Protein AF-A0A955PGE6-F1 (afdb_monomer_lite)

Structure (mmCIF, N/CA/C/O backbone):
data_AF-A0A955PGE6-F1
#
_entry.id   AF-A0A955PGE6-F1
#
loop_
_atom_site.group_PDB
_atom_site.id
_atom_site.type_symbol
_atom_site.label_atom_id
_atom_site.label_alt_id
_atom_site.label_comp_id
_atom_site.label_asym_id
_atom_site.label_entity_id
_atom_site.label_seq_id
_atom_site.pdbx_PDB_ins_code
_atom_site.Cartn_x
_atom_site.Cartn_y
_atom_site.Cartn_z
_atom_site.occupancy
_atom_site.B_iso_or_equiv
_atom_site.auth_seq_id
_atom_site.auth_comp_id
_atom_site.auth_asym_id
_atom_site.auth_atom_id
_atom_site.pdbx_PDB_model_num
ATOM 1 N N . MET A 1 1 ? -20.788 -2.331 31.882 1.00 47.78 1 MET A N 1
ATOM 2 C CA . MET A 1 1 ? -20.435 -3.755 32.075 1.00 47.78 1 MET A CA 1
ATOM 3 C C . MET A 1 1 ? -19.770 -4.242 30.788 1.00 47.78 1 MET A C 1
ATOM 5 O O . MET A 1 1 ? -20.432 -4.803 29.929 1.00 47.78 1 MET A O 1
ATOM 9 N N . PHE A 1 2 ? -18.502 -3.875 30.571 1.00 52.41 2 PHE A N 1
ATOM 10 C CA . PHE A 1 2 ? -17.812 -4.133 29.300 1.00 52.41 2 PHE A CA 1
ATOM 11 C C . PHE A 1 2 ? -17.353 -5.597 29.222 1.00 52.41 2 PHE A C 1
ATOM 13 O O . PHE A 1 2 ? -16.850 -6.152 30.194 1.00 52.41 2 PHE A O 1
ATOM 20 N N . PHE A 1 3 ? -17.597 -6.209 28.064 1.00 59.94 3 PHE A N 1
ATOM 21 C CA . PHE A 1 3 ? -17.385 -7.609 27.688 1.00 59.94 3 PHE A CA 1
ATOM 22 C C . PHE A 1 3 ? -16.207 -8.317 28.392 1.00 59.94 3 PHE A C 1
ATOM 24 O O . PHE A 1 3 ? -15.060 -7.960 28.166 1.00 59.94 3 PHE A O 1
ATOM 31 N N . GLN A 1 4 ? -16.474 -9.378 29.168 1.00 74.44 4 GLN A N 1
ATOM 32 C CA . GLN A 1 4 ? -15.465 -10.218 29.855 1.00 74.44 4 GLN A CA 1
ATOM 33 C C . GLN A 1 4 ? -14.623 -11.093 28.890 1.00 74.44 4 GLN A C 1
ATOM 35 O O . GLN A 1 4 ? -13.579 -11.631 29.258 1.00 74.44 4 GLN A O 1
ATOM 40 N N . ASN A 1 5 ? -15.055 -11.242 27.631 1.00 84.75 5 ASN A N 1
ATOM 41 C CA . ASN A 1 5 ? -14.437 -12.142 26.653 1.00 84.75 5 ASN A CA 1
ATOM 42 C C . ASN A 1 5 ? -13.311 -11.459 25.860 1.00 84.75 5 ASN A C 1
ATOM 44 O O . ASN A 1 5 ? -13.573 -10.764 24.879 1.00 84.75 5 ASN A O 1
ATOM 48 N N . LYS A 1 6 ? -12.048 -11.742 26.213 1.00 88.50 6 LYS A N 1
ATOM 49 C CA . LYS A 1 6 ? -10.845 -11.175 25.561 1.00 88.50 6 LYS A CA 1
ATOM 50 C C . LYS A 1 6 ? -10.824 -11.335 24.032 1.00 88.50 6 LYS A C 1
ATOM 52 O O . LYS A 1 6 ? -10.412 -10.426 23.322 1.00 88.50 6 LYS A O 1
ATOM 57 N N . LYS A 1 7 ? -11.312 -12.467 23.506 1.00 91.19 7 LYS A N 1
ATOM 58 C CA . LYS A 1 7 ? -11.408 -12.705 22.051 1.00 91.19 7 LYS A CA 1
ATOM 59 C C . LYS A 1 7 ? -12.383 -11.745 21.371 1.00 91.19 7 LYS A C 1
ATOM 61 O O . LYS A 1 7 ? -12.097 -11.246 20.291 1.00 91.19 7 LYS A O 1
ATOM 66 N N . LEU A 1 8 ? -13.518 -11.481 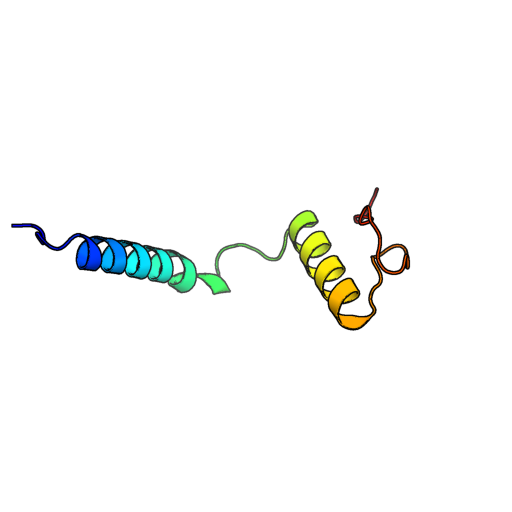22.016 1.00 91.88 8 LEU A N 1
ATOM 67 C CA . LEU A 1 8 ? -14.542 -10.581 21.496 1.00 91.88 8 LEU A CA 1
ATOM 68 C C . LEU A 1 8 ? -14.082 -9.122 21.571 1.00 91.88 8 LEU A C 1
ATOM 70 O O . LEU A 1 8 ? -14.341 -8.356 20.652 1.00 91.88 8 LEU A O 1
ATOM 74 N N . GLN A 1 9 ? -13.334 -8.763 22.619 1.00 90.81 9 GLN A N 1
ATOM 75 C CA . GLN A 1 9 ? -12.662 -7.465 22.705 1.00 90.81 9 GLN A CA 1
ATOM 76 C C . GLN A 1 9 ? -11.658 -7.283 21.559 1.00 90.81 9 GLN A C 1
ATOM 78 O O . GLN A 1 9 ? -11.705 -6.270 20.869 1.00 90.81 9 GLN A O 1
ATOM 83 N N . LEU A 1 10 ? -10.796 -8.278 21.309 1.00 94.69 10 LEU A N 1
ATOM 84 C CA . LEU A 1 10 ? -9.821 -8.227 20.216 1.00 94.69 10 LEU A CA 1
ATOM 85 C C . LEU A 1 10 ? -10.505 -8.137 18.847 1.00 94.69 10 LEU A C 1
ATOM 87 O O . LEU A 1 10 ? -10.131 -7.299 18.032 1.00 94.69 10 LEU A O 1
ATOM 91 N N . ALA A 1 11 ? -11.531 -8.957 18.612 1.00 96.06 11 ALA A N 1
ATOM 92 C CA . ALA A 1 11 ? -12.324 -8.891 17.389 1.00 96.06 11 ALA A CA 1
ATOM 93 C C . ALA A 1 11 ? -12.970 -7.508 17.218 1.00 96.06 11 ALA A C 1
ATOM 95 O O . ALA A 1 11 ? -12.918 -6.943 16.131 1.00 96.06 11 ALA A O 1
ATOM 96 N N . GLY A 1 12 ? -13.504 -6.930 18.298 1.00 96.00 12 GLY A N 1
ATOM 97 C CA . GLY A 1 12 ? -14.049 -5.574 18.301 1.00 96.00 12 GLY A CA 1
ATOM 98 C C . GLY A 1 12 ? -13.011 -4.512 17.930 1.00 96.00 12 GLY A C 1
ATOM 99 O O . GLY A 1 12 ? -13.292 -3.662 17.092 1.00 96.00 12 GLY A O 1
ATOM 100 N N . VAL A 1 13 ? -11.798 -4.589 18.488 1.00 96.12 13 VAL A N 1
ATOM 101 C CA . VAL A 1 13 ? -10.693 -3.671 18.151 1.00 96.12 13 VAL A CA 1
ATOM 102 C C . VAL A 1 13 ? -10.281 -3.810 16.685 1.00 96.12 13 VAL A C 1
ATOM 104 O O . VAL A 1 13 ? -10.112 -2.799 16.010 1.00 96.12 13 VAL A O 1
ATOM 107 N N . LEU A 1 14 ? -10.157 -5.036 16.170 1.00 96.19 14 LEU A N 1
ATOM 108 C CA . LEU A 1 14 ? -9.790 -5.274 14.770 1.00 96.19 14 LEU A CA 1
ATOM 109 C C . LEU A 1 14 ? -10.866 -4.776 13.799 1.00 96.19 14 LEU A C 1
ATOM 111 O O . LEU A 1 14 ? -10.535 -4.150 12.794 1.00 96.19 14 LEU A O 1
ATOM 115 N N . LEU A 1 15 ? -12.144 -5.007 14.112 1.00 96.31 15 LEU A N 1
ATOM 116 C CA . LEU A 1 15 ? -13.263 -4.511 13.308 1.00 96.31 15 LEU A CA 1
ATOM 117 C C . LEU A 1 15 ? -13.329 -2.984 13.317 1.00 96.31 15 LEU A C 1
ATOM 119 O O . LEU A 1 15 ? -13.500 -2.377 12.262 1.00 96.31 15 LEU A O 1
ATOM 123 N N . LEU A 1 16 ? -13.143 -2.358 14.481 1.00 95.44 16 LEU A N 1
ATOM 124 C CA . LEU A 1 16 ? -13.100 -0.903 14.596 1.00 95.44 16 LEU A CA 1
ATOM 125 C C . LEU A 1 16 ? -11.917 -0.313 13.813 1.00 95.44 16 LEU A C 1
ATOM 127 O O . LEU A 1 16 ? -12.096 0.651 13.073 1.00 95.44 16 LEU A O 1
ATOM 131 N N . ALA A 1 17 ? -10.727 -0.908 13.932 1.00 94.38 17 ALA A N 1
ATOM 132 C CA . ALA A 1 17 ? -9.541 -0.482 13.193 1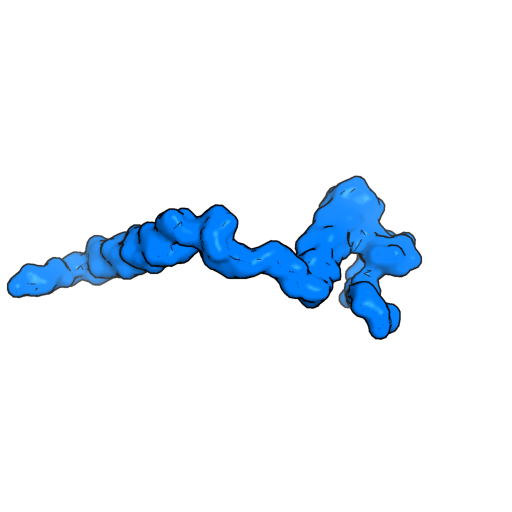.00 94.38 17 ALA A CA 1
ATOM 133 C C . ALA A 1 17 ? -9.739 -0.601 11.675 1.00 94.38 17 ALA A C 1
ATOM 135 O O . ALA A 1 17 ? -9.403 0.326 10.939 1.00 94.38 17 ALA A O 1
ATOM 136 N N . ALA A 1 18 ? -10.328 -1.706 11.205 1.00 94.19 18 ALA A N 1
ATOM 137 C CA . ALA A 1 18 ? -10.666 -1.885 9.798 1.00 94.19 18 ALA A CA 1
ATOM 138 C C . ALA A 1 18 ? -11.674 -0.825 9.332 1.00 94.19 18 ALA A C 1
ATOM 140 O O . ALA A 1 18 ? -11.428 -0.152 8.334 1.00 94.19 18 ALA A O 1
ATOM 141 N N . ALA A 1 19 ? -12.764 -0.611 10.074 1.00 93.62 19 ALA A N 1
ATOM 142 C CA . ALA A 1 19 ? -13.759 0.403 9.733 1.00 93.62 19 ALA A CA 1
ATOM 143 C C . ALA A 1 19 ? -13.121 1.797 9.601 1.00 93.62 19 ALA A C 1
ATOM 145 O O . ALA A 1 19 ? -13.272 2.447 8.570 1.00 93.62 19 ALA A O 1
ATOM 146 N N . LEU A 1 20 ? -12.324 2.223 10.584 1.00 90.38 20 LEU A N 1
ATOM 147 C CA . LEU A 1 20 ? -11.633 3.516 10.537 1.00 90.38 20 LEU A CA 1
ATOM 148 C C . LEU A 1 20 ? -10.645 3.626 9.364 1.00 90.38 20 LEU A C 1
ATOM 150 O O . LEU A 1 20 ? -10.502 4.702 8.789 1.00 90.38 20 LEU A O 1
ATOM 154 N N . ARG A 1 21 ? -9.975 2.528 8.992 1.00 88.38 21 ARG A N 1
ATOM 155 C CA . ARG A 1 21 ? -9.006 2.502 7.886 1.00 88.38 21 ARG A CA 1
ATOM 156 C C . ARG A 1 21 ? -9.672 2.554 6.510 1.00 88.38 21 ARG A C 1
ATOM 158 O O . ARG A 1 21 ? -9.106 3.162 5.606 1.00 88.38 21 ARG A O 1
ATOM 165 N N . PHE A 1 22 ? -10.821 1.896 6.341 1.00 88.88 22 PHE A N 1
ATOM 166 C CA . PHE A 1 22 ? -11.443 1.684 5.028 1.00 88.88 22 PHE A CA 1
ATOM 167 C C . PHE A 1 22 ? -12.533 2.698 4.668 1.00 88.88 22 PHE A C 1
ATOM 169 O O . PHE A 1 22 ? -12.735 2.938 3.481 1.00 88.88 22 PHE A O 1
ATOM 176 N N . VAL A 1 23 ? -13.210 3.319 5.643 1.00 88.75 23 VAL A N 1
ATOM 177 C CA . VAL A 1 23 ? -14.352 4.225 5.381 1.00 88.75 23 VAL A CA 1
ATOM 178 C C . VAL A 1 23 ? -13.983 5.421 4.493 1.00 88.75 23 VAL A C 1
ATOM 180 O O . VAL A 1 23 ? -14.817 5.858 3.710 1.00 88.75 23 VAL A O 1
ATOM 183 N N . PHE A 1 24 ? -12.738 5.902 4.550 1.00 84.12 24 PHE A N 1
ATOM 184 C CA . PHE A 1 24 ? -12.260 7.027 3.734 1.00 84.12 24 PHE A CA 1
ATOM 185 C C . PHE A 1 24 ? -11.084 6.662 2.830 1.00 84.12 24 PHE A C 1
ATOM 187 O O . PHE A 1 24 ? -10.341 7.542 2.417 1.00 84.12 24 PHE A O 1
ATOM 194 N N . LEU A 1 25 ? -10.890 5.378 2.512 1.00 83.62 25 LEU A N 1
ATOM 195 C CA . LEU A 1 25 ? -9.691 4.942 1.788 1.00 83.62 25 LEU A CA 1
ATOM 196 C C . LEU A 1 25 ? -9.564 5.566 0.385 1.00 83.62 25 LEU A C 1
ATOM 198 O O . LEU A 1 25 ? -8.453 5.692 -0.118 1.00 83.62 25 LEU A O 1
ATOM 202 N N . ALA A 1 26 ? -10.684 5.952 -0.233 1.00 80.88 26 ALA A N 1
ATOM 203 C CA . ALA A 1 26 ? -10.695 6.632 -1.528 1.00 80.88 26 ALA A CA 1
ATOM 204 C C . ALA A 1 26 ? -10.281 8.114 -1.442 1.00 80.88 26 ALA A C 1
ATOM 206 O O . ALA A 1 26 ? -9.714 8.635 -2.399 1.00 80.88 26 ALA A O 1
ATOM 207 N N . ASP A 1 27 ? -10.541 8.769 -0.307 1.00 83.19 27 ASP A N 1
ATOM 208 C CA . ASP A 1 27 ? -10.327 10.210 -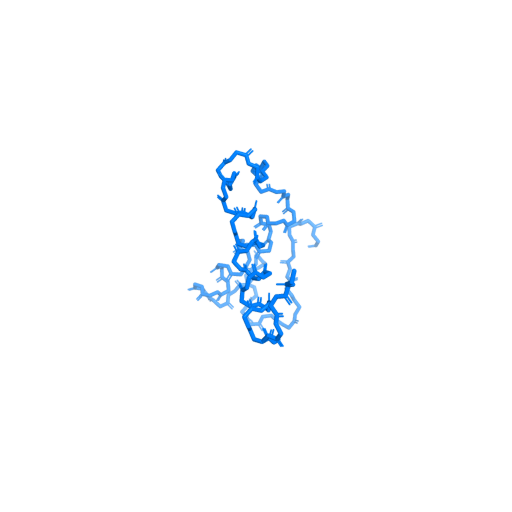0.117 1.00 83.19 27 ASP A CA 1
ATOM 209 C C . ASP A 1 27 ? -9.076 10.525 0.728 1.00 83.19 27 ASP A C 1
ATOM 211 O O . ASP A 1 27 ? -8.537 11.629 0.675 1.00 83.19 27 ASP A O 1
ATOM 215 N N . ASN A 1 28 ? -8.611 9.568 1.536 1.00 76.56 28 ASN A N 1
ATOM 216 C CA . ASN A 1 28 ? -7.470 9.693 2.437 1.00 76.56 28 ASN A CA 1
ATOM 217 C C . ASN A 1 28 ? -6.784 8.323 2.609 1.00 76.56 28 ASN A C 1
ATOM 219 O O . ASN A 1 28 ? -7.399 7.393 3.149 1.00 76.56 28 ASN A O 1
ATOM 223 N N . PRO A 1 29 ? -5.500 8.166 2.239 1.00 72.12 29 PRO A N 1
ATOM 224 C CA . PRO A 1 29 ? -4.494 9.201 1.960 1.00 72.12 29 PRO A CA 1
ATOM 225 C C . PRO A 1 29 ? -4.530 9.775 0.529 1.00 72.12 29 PRO A C 1
ATOM 227 O O . PRO A 1 29 ? -5.142 9.171 -0.351 1.00 72.12 29 PRO A O 1
ATOM 230 N N . PRO A 1 30 ? -3.869 10.927 0.275 1.00 77.81 30 PRO A N 1
ATOM 231 C CA . PRO A 1 30 ? -3.578 11.387 -1.085 1.00 77.81 30 PRO A CA 1
ATOM 232 C C . PRO A 1 30 ? -2.839 10.303 -1.891 1.00 77.81 30 PRO A C 1
ATOM 234 O O . PRO A 1 30 ? -2.352 9.324 -1.328 1.00 77.81 30 PRO A O 1
ATOM 237 N N . GLY A 1 31 ? -2.757 10.478 -3.216 1.00 83.62 31 GLY A N 1
ATOM 238 C CA . GLY A 1 31 ? -2.057 9.540 -4.101 1.00 83.62 31 GLY A CA 1
ATOM 239 C C . GLY A 1 31 ? -0.647 9.177 -3.611 1.00 83.62 31 GLY A C 1
ATOM 240 O O . GLY A 1 31 ? -0.039 9.930 -2.852 1.00 83.62 31 GLY A O 1
ATOM 241 N N . LEU A 1 32 ? -0.144 8.022 -4.060 1.00 87.31 32 LEU A N 1
ATOM 242 C CA . LEU A 1 32 ? 1.096 7.422 -3.554 1.00 87.31 32 LEU A CA 1
ATOM 243 C C . LEU A 1 32 ? 2.245 8.430 -3.489 1.00 87.31 32 LEU A C 1
ATOM 245 O O . LEU A 1 32 ? 2.590 9.066 -4.492 1.00 87.31 32 LEU A O 1
ATOM 249 N N . PHE A 1 33 ? 2.880 8.520 -2.322 1.00 89.25 33 PHE A N 1
ATOM 250 C CA . PHE A 1 33 ? 4.131 9.249 -2.197 1.00 89.25 33 PHE A CA 1
ATOM 251 C C . PHE A 1 33 ? 5.240 8.525 -2.968 1.00 89.25 33 PHE A C 1
ATOM 253 O O . PHE A 1 33 ? 5.136 7.343 -3.302 1.00 89.25 33 PHE A O 1
ATOM 260 N N . ARG A 1 34 ? 6.327 9.236 -3.280 1.00 87.62 34 ARG A N 1
ATOM 261 C CA . ARG A 1 34 ? 7.401 8.700 -4.129 1.00 87.62 34 ARG A CA 1
ATOM 262 C C . ARG A 1 34 ? 7.979 7.383 -3.600 1.00 87.62 34 ARG A C 1
ATOM 264 O O . ARG A 1 34 ? 8.258 6.494 -4.397 1.00 87.62 34 ARG A O 1
ATOM 271 N N . ASP A 1 35 ? 8.153 7.246 -2.290 1.00 90.00 35 ASP A N 1
ATOM 272 C CA . ASP A 1 35 ? 8.677 6.021 -1.680 1.00 90.00 35 ASP A CA 1
ATOM 273 C C . ASP A 1 35 ? 7.637 4.884 -1.648 1.00 90.00 35 ASP A C 1
ATOM 275 O O . ASP A 1 35 ? 7.995 3.713 -1.778 1.00 90.00 35 ASP A O 1
ATOM 279 N N . GLU A 1 36 ? 6.348 5.205 -1.514 1.00 91.75 36 GLU A N 1
ATOM 280 C CA . GLU A 1 36 ? 5.249 4.237 -1.607 1.00 91.75 36 GLU A CA 1
ATOM 281 C C . GLU A 1 36 ? 5.115 3.690 -3.034 1.00 91.75 36 GLU A C 1
ATOM 283 O O . GLU A 1 36 ? 5.013 2.476 -3.233 1.00 91.75 36 GLU A O 1
ATOM 288 N N . ALA A 1 37 ? 5.180 4.576 -4.032 1.00 91.50 37 ALA A N 1
ATOM 289 C CA . ALA A 1 37 ? 5.178 4.216 -5.444 1.00 91.50 37 ALA A CA 1
ATOM 290 C C . ALA A 1 37 ? 6.410 3.376 -5.815 1.00 91.50 37 ALA A C 1
ATOM 292 O O . ALA A 1 37 ? 6.275 2.374 -6.519 1.00 91.50 37 ALA A O 1
ATOM 293 N N . ASP A 1 38 ? 7.590 3.734 -5.301 1.00 91.56 38 ASP A N 1
ATOM 294 C CA . ASP A 1 38 ? 8.836 2.989 -5.503 1.00 91.56 38 ASP A CA 1
ATOM 295 C C . ASP A 1 38 ? 8.746 1.550 -4.989 1.00 91.56 38 ASP A C 1
ATOM 297 O O . ASP A 1 38 ? 8.979 0.596 -5.737 1.00 91.56 38 ASP A O 1
ATOM 301 N N . LYS A 1 39 ? 8.320 1.370 -3.735 1.00 90.75 39 LYS A N 1
ATOM 302 C CA . LYS A 1 39 ? 8.159 0.038 -3.135 1.00 90.75 39 LYS A CA 1
ATOM 303 C C . LYS A 1 39 ? 7.095 -0.776 -3.866 1.00 90.75 39 LYS A C 1
ATOM 305 O O . LYS A 1 39 ? 7.314 -1.957 -4.153 1.00 90.75 39 LYS A O 1
ATOM 310 N N . GLY A 1 40 ? 5.958 -0.153 -4.182 1.00 91.81 40 GLY A N 1
ATOM 311 C CA . GLY A 1 40 ? 4.853 -0.801 -4.884 1.00 91.81 40 GLY A CA 1
ATOM 312 C C . GLY A 1 40 ? 5.261 -1.292 -6.271 1.00 91.81 40 GLY A C 1
ATOM 313 O O . GLY A 1 40 ? 5.091 -2.471 -6.590 1.00 91.81 40 GLY A O 1
ATOM 314 N N . TYR A 1 41 ? 5.863 -0.415 -7.075 1.00 91.38 41 TYR A N 1
ATOM 315 C CA . TYR A 1 41 ? 6.277 -0.753 -8.433 1.00 91.38 41 TYR A CA 1
ATOM 316 C C . TYR A 1 41 ? 7.429 -1.761 -8.453 1.00 91.38 41 TYR A C 1
ATOM 318 O O . TYR A 1 41 ? 7.407 -2.706 -9.241 1.00 91.38 41 TYR A O 1
ATOM 326 N N . THR A 1 42 ? 8.404 -1.626 -7.553 1.00 91.81 42 THR A N 1
ATOM 327 C CA . THR A 1 42 ? 9.525 -2.570 -7.478 1.00 91.81 42 THR A CA 1
ATOM 328 C C . THR A 1 42 ? 9.062 -3.968 -7.078 1.00 91.81 42 THR A C 1
ATOM 330 O O . THR A 1 42 ? 9.455 -4.952 -7.705 1.00 91.81 42 THR A O 1
ATOM 333 N N . THR A 1 43 ? 8.151 -4.069 -6.106 1.00 91.69 43 THR A N 1
ATOM 334 C CA . THR A 1 43 ? 7.539 -5.351 -5.718 1.00 91.69 43 THR A CA 1
ATOM 335 C C . THR A 1 43 ? 6.761 -5.961 -6.881 1.00 91.69 43 THR A C 1
ATOM 337 O O . THR A 1 43 ? 6.902 -7.150 -7.172 1.00 91.69 43 THR A O 1
ATOM 340 N N . TYR A 1 44 ? 5.982 -5.145 -7.596 1.00 92.94 44 TYR A N 1
ATOM 341 C CA . TYR A 1 44 ? 5.255 -5.580 -8.786 1.00 92.94 44 TYR A CA 1
ATOM 342 C C . TYR A 1 44 ? 6.200 -6.104 -9.883 1.00 92.94 44 TYR A C 1
ATOM 344 O O . TYR A 1 44 ? 5.968 -7.185 -10.429 1.00 92.94 44 TYR A O 1
ATOM 352 N N . SER A 1 45 ? 7.295 -5.392 -10.166 1.00 91.56 45 SER A N 1
ATOM 353 C CA . SER A 1 45 ? 8.317 -5.809 -11.134 1.00 91.56 45 SER A CA 1
ATOM 354 C C . SER A 1 45 ? 8.987 -7.124 -10.734 1.00 91.56 45 SER A C 1
ATOM 356 O O . SER A 1 45 ? 9.137 -8.015 -11.575 1.00 91.56 45 SER A O 1
ATOM 358 N N . LEU A 1 46 ? 9.323 -7.295 -9.453 1.00 92.25 46 LEU A N 1
ATOM 359 C CA . LEU A 1 46 ? 9.916 -8.527 -8.930 1.00 92.25 46 LEU A CA 1
ATOM 360 C C . LEU A 1 46 ? 8.969 -9.718 -9.086 1.00 92.25 46 LEU A C 1
ATOM 362 O O . LEU A 1 46 ? 9.382 -10.756 -9.595 1.00 92.25 46 LEU A O 1
ATOM 366 N N . ILE A 1 47 ? 7.691 -9.563 -8.733 1.00 93.81 47 ILE A N 1
ATOM 367 C CA . ILE A 1 47 ? 6.690 -10.628 -8.906 1.00 93.81 47 ILE A CA 1
ATOM 368 C C . ILE A 1 47 ? 6.512 -10.966 -10.389 1.00 93.81 47 ILE A C 1
ATOM 370 O O . ILE A 1 47 ? 6.405 -12.136 -10.756 1.00 93.81 47 ILE A O 1
ATOM 374 N N . LYS A 1 48 ? 6.474 -9.951 -11.259 1.00 94.19 48 LYS A N 1
ATOM 375 C CA . LYS A 1 48 ? 6.162 -10.145 -12.677 1.00 94.19 48 LYS A CA 1
ATOM 376 C C . LYS A 1 48 ? 7.340 -10.667 -13.494 1.00 94.19 48 LYS A C 1
ATOM 378 O O . LYS A 1 48 ? 7.136 -11.425 -14.439 1.00 94.19 48 LYS A O 1
ATOM 383 N N . THR A 1 49 ? 8.552 -10.221 -13.181 1.00 91.88 49 THR A N 1
ATOM 384 C CA . THR A 1 49 ? 9.737 -10.415 -14.032 1.00 91.88 49 THR A CA 1
ATOM 385 C C . THR A 1 49 ? 10.926 -11.031 -13.299 1.00 91.88 49 THR A C 1
ATOM 387 O O . THR A 1 49 ? 11.898 -11.430 -13.944 1.00 91.88 49 THR A O 1
ATOM 390 N N . GLY A 1 50 ? 10.872 -11.107 -11.967 1.00 90.75 50 GLY A N 1
ATOM 391 C CA . GLY A 1 50 ? 12.004 -11.488 -11.126 1.00 90.75 50 GLY A CA 1
ATOM 392 C C . GLY A 1 50 ? 13.107 -10.432 -11.073 1.00 90.75 50 GLY A C 1
ATOM 393 O O . GLY A 1 50 ? 14.214 -10.767 -10.659 1.00 90.75 50 GLY A O 1
ATOM 394 N N . LYS A 1 51 ? 12.845 -9.198 -11.531 1.00 90.69 51 LYS A N 1
ATOM 395 C CA . LYS A 1 51 ? 1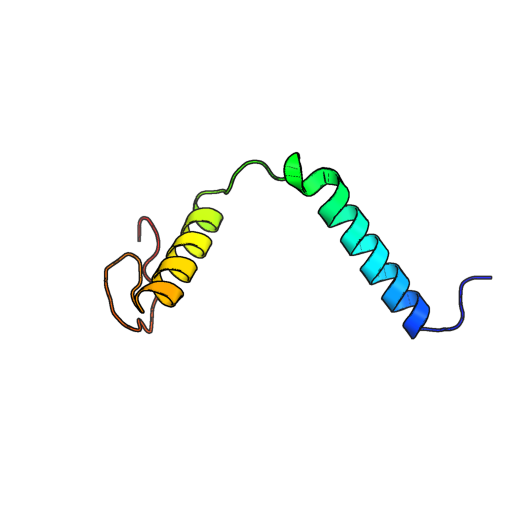3.836 -8.119 -11.620 1.00 90.69 51 LYS A CA 1
ATOM 396 C C . LYS A 1 51 ? 13.433 -6.882 -10.828 1.00 90.69 51 LYS A C 1
ATOM 398 O O . LYS A 1 51 ? 12.252 -6.530 -10.802 1.00 90.69 51 LYS A O 1
ATOM 403 N N . ASP A 1 52 ? 14.417 -6.210 -10.239 1.00 89.12 52 ASP A N 1
ATOM 404 C CA . ASP A 1 52 ? 14.232 -4.855 -9.710 1.00 89.12 52 ASP A CA 1
ATOM 405 C C . ASP A 1 52 ? 14.159 -3.796 -10.824 1.00 89.12 52 ASP A C 1
ATOM 407 O O . ASP A 1 52 ? 14.205 -4.105 -12.019 1.00 89.12 52 ASP A O 1
ATOM 411 N N . LEU A 1 53 ? 14.056 -2.532 -10.408 1.00 85.19 53 LEU A N 1
ATOM 412 C CA . LEU A 1 53 ? 14.076 -1.356 -11.278 1.00 85.19 53 LEU A CA 1
ATOM 413 C C . LEU A 1 53 ? 15.351 -1.231 -12.124 1.00 85.19 53 LEU A C 1
ATOM 415 O O . LEU A 1 53 ? 15.281 -0.749 -13.253 1.00 85.19 53 LEU A O 1
ATOM 419 N N . GLY A 1 54 ? 16.493 -1.682 -11.603 1.00 85.56 54 GLY A N 1
ATOM 420 C CA . GLY A 1 54 ? 17.774 -1.704 -12.313 1.00 85.56 54 GLY A CA 1
ATOM 421 C C . GLY A 1 54 ? 17.901 -2.840 -13.331 1.00 85.56 54 GLY A C 1
ATOM 422 O O . GLY A 1 54 ? 18.860 -2.886 -14.098 1.00 85.56 54 GLY A O 1
ATOM 423 N N . GLY A 1 55 ? 16.941 -3.768 -13.365 1.00 83.88 55 GLY A N 1
ATOM 424 C CA . GLY A 1 55 ? 16.964 -4.941 -14.234 1.00 83.88 55 GLY A CA 1
ATOM 425 C C . GLY A 1 55 ? 17.748 -6.130 -13.669 1.00 83.88 55 GLY A C 1
ATOM 426 O O . GLY A 1 55 ? 17.892 -7.143 -14.369 1.00 83.88 55 GLY A O 1
ATOM 427 N N . HIS A 1 56 ? 18.211 -6.055 -12.419 1.00 87.50 56 HIS A N 1
ATOM 428 C CA . HIS A 1 56 ? 18.904 -7.141 -11.734 1.00 87.50 56 HIS A CA 1
ATOM 429 C C . HIS A 1 56 ? 17.918 -8.251 -11.401 1.00 87.50 56 HIS A C 1
ATOM 431 O O . HIS A 1 56 ? 16.908 -8.026 -10.738 1.00 87.50 56 HIS A O 1
ATOM 437 N N . LYS A 1 57 ? 18.215 -9.473 -11.852 1.00 89.88 57 LYS A N 1
ATOM 438 C CA . LYS A 1 57 ? 17.412 -10.651 -11.516 1.00 89.88 57 LYS A CA 1
ATOM 439 C C . LYS A 1 57 ? 17.730 -11.110 -10.096 1.00 89.88 57 LYS A C 1
ATOM 441 O O . LYS A 1 57 ? 18.901 -11.299 -9.787 1.00 89.88 57 LYS A O 1
ATOM 446 N N . TRP A 1 58 ? 16.696 -11.360 -9.294 1.00 85.00 58 TRP A N 1
ATOM 447 C CA . TRP A 1 58 ? 16.806 -11.853 -7.912 1.00 85.00 58 TRP A CA 1
ATOM 448 C C . TRP A 1 58 ? 17.829 -11.078 -7.065 1.00 85.00 58 TRP A C 1
ATOM 450 O O . TRP A 1 58 ? 18.771 -11.669 -6.531 1.00 85.00 58 TRP A O 1
ATOM 460 N N . PRO A 1 59 ? 17.687 -9.748 -6.968 1.00 84.25 59 PRO A N 1
ATOM 461 C CA . PRO A 1 59 ? 18.672 -8.933 -6.286 1.00 84.25 59 PRO A CA 1
ATOM 462 C C . PRO 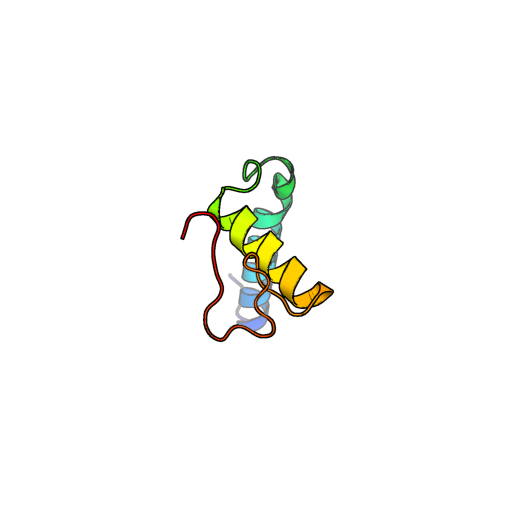A 1 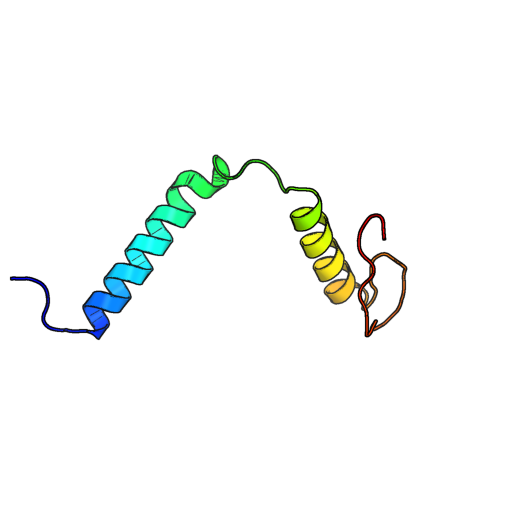59 ? 18.645 -9.209 -4.783 1.00 84.25 59 PRO A C 1
ATOM 464 O O . PRO A 1 59 ? 17.585 -9.234 -4.160 1.00 84.25 59 PRO A O 1
ATOM 467 N N . LEU A 1 60 ? 19.830 -9.368 -4.193 1.00 85.44 60 LEU A N 1
ATOM 468 C CA . LEU A 1 60 ? 19.989 -9.385 -2.735 1.00 85.44 60 LEU A CA 1
ATOM 469 C C . LEU A 1 60 ? 19.778 -7.988 -2.134 1.00 85.44 60 LEU A C 1
ATOM 471 O O . LEU A 1 60 ? 19.350 -7.864 -0.990 1.00 85.44 60 LEU A O 1
ATOM 475 N N . GLN A 1 61 ? 20.052 -6.945 -2.922 1.00 85.38 61 GLN A N 1
ATOM 476 C CA . GLN A 1 61 ? 19.806 -5.551 -2.582 1.00 85.38 61 GLN A CA 1
ATOM 477 C C . GLN A 1 61 ? 18.989 -4.901 -3.697 1.00 85.38 61 GLN A C 1
ATOM 479 O O . GLN A 1 61 ? 19.445 -4.799 -4.831 1.00 85.38 61 GLN A O 1
ATOM 484 N N . ILE A 1 62 ? 17.774 -4.483 -3.359 1.00 87.44 62 ILE A N 1
ATOM 485 C CA . ILE A 1 62 ? 16.822 -3.898 -4.301 1.00 87.44 62 ILE A CA 1
ATOM 486 C C . ILE A 1 62 ? 17.221 -2.451 -4.603 1.00 87.44 62 ILE A C 1
ATOM 488 O O . ILE A 1 62 ? 17.375 -1.650 -3.678 1.00 87.44 62 ILE A O 1
ATOM 492 N N . GLN A 1 63 ? 17.348 -2.106 -5.886 1.00 82.38 63 GLN A N 1
ATOM 493 C CA . GLN A 1 63 ? 17.529 -0.717 -6.300 1.00 82.38 63 GLN A CA 1
ATOM 494 C C . GLN A 1 63 ? 16.215 0.079 -6.199 1.00 82.38 63 GLN A C 1
ATOM 496 O O . GLN A 1 63 ? 15.160 -0.405 -6.606 1.00 82.38 63 GLN A O 1
ATOM 501 N N . SER A 1 64 ? 16.304 1.305 -5.674 1.00 81.56 64 SER A N 1
ATOM 502 C CA . SER A 1 64 ? 15.189 2.241 -5.462 1.00 81.56 64 SER A CA 1
ATOM 503 C C . SER A 1 64 ? 15.295 3.447 -6.407 1.00 81.56 64 SER A C 1
ATOM 505 O O . SER A 1 64 ? 16.387 3.805 -6.854 1.00 81.56 64 SER A O 1
ATOM 507 N N . PHE A 1 65 ? 14.172 4.097 -6.722 1.00 71.44 65 PHE A N 1
ATOM 508 C CA . PHE A 1 65 ? 14.113 5.295 -7.566 1.00 71.44 65 PHE A CA 1
ATOM 509 C C . PHE A 1 65 ? 14.974 6.454 -7.030 1.00 71.44 65 PHE A C 1
ATOM 511 O O . PHE A 1 65 ? 14.529 7.272 -6.216 1.00 71.44 65 PHE A O 1
ATOM 518 N N . GLY A 1 66 ? 16.162 6.625 -7.615 1.00 63.59 66 GLY A N 1
ATOM 519 C CA . GLY A 1 66 ? 17.089 7.722 -7.314 1.00 63.59 66 GLY A CA 1
ATOM 520 C C . GLY A 1 66 ? 18.251 7.344 -6.395 1.00 63.59 66 GLY A C 1
ATOM 521 O O . GLY A 1 66 ? 18.877 8.255 -5.856 1.00 63.59 66 GLY A O 1
ATOM 522 N N . ALA A 1 67 ? 18.512 6.042 -6.227 1.00 57.78 67 ALA A N 1
ATOM 523 C CA . ALA A 1 67 ? 19.680 5.485 -5.546 1.00 57.78 67 ALA A CA 1
ATOM 524 C C . ALA A 1 67 ? 20.635 4.777 -6.523 1.00 57.78 67 ALA A C 1
ATOM 526 O O . ALA A 1 67 ? 20.153 4.070 -7.445 1.00 57.78 67 ALA A O 1
#

pLDDT: mean 86.01, std 10.21, range [47.78, 96.31]

Radius of gyration: 19.27 Å; chains: 1; bounding box: 40×24×46 Å

Foldseek 3Di:
DDDPDPVVVVVVVVVVVCCVCPVCVVPPDDPDDQQRCFVVVQVVCCVVPCAGPVRDHVDPDHDTDPD

Secondary structure (DSSP, 8-state):
-----HHHHHHHHHHHHHHHHHTTTTTSSPSPPHHHHHHHHHHHHHHHHSB-TT--BS-SS---TT-

Sequence (67 aa):
MFFQNKKLQLAGVLLLAAALRFVFLADNPPGLFRDEADKGYTTYSLIKTGKDLGGHKWPLQIQSFGA